Protein AF-B5BNW1-F1 (afdb_monomer_lite)

Foldseek 3Di:
DDDDDDDDDPPVVVVVVVVVVVVVVVVVVVVVVVVCVVVVVVVVVVVVVVVVVVVVVVVVVVVVVVVVVVVCVVPPPPPAPWDKAWDDKDWDDWDWDWDDPDPPDTDTDIGIDIDTDIDTPRVVVVVVVD

Secondary structure (DSSP, 8-state):
----------HHHHHHHHHHHHHHHHHHHHHHHHHHHHHHHHHHHHHHHHHHHHHHHHHHHHHHHHHHHHHHHHT-TTS---EEEEEEEEEEEEEEEEEEEETTEEEEEEEEEEEEEEEEE-HHHHTT--

Sequence (130 aa):
MFIWTSGRTSSSYRQDEKRNIYQKIRDHDLLDKRKTVTALKAGEDRAILLGLAMMVCSIMMYFLLGITLLRSYMQSVWTEEAQCALLNVSITETFNCSFSCGPDCWKLSQYPCLQVYVNLLCERIQRINR

Radius of gyration: 44.25 Å; chains: 1; bounding box: 90×45×122 Å

Organism: Mus musculus (NCBI:txid10090)

Structure (mmCIF, N/CA/C/O backbone):
data_AF-B5BNW1-F1
#
_entry.id   AF-B5BNW1-F1
#
loop_
_atom_site.group_PDB
_atom_site.id
_atom_site.type_symbol
_atom_site.label_atom_id
_atom_site.label_alt_id
_atom_site.label_comp_id
_atom_site.label_asym_id
_atom_site.label_entity_id
_atom_site.label_seq_id
_atom_site.pdbx_PDB_ins_code
_atom_site.Cartn_x
_atom_site.Cartn_y
_atom_site.Cartn_z
_atom_site.occupancy
_atom_site.B_iso_or_equiv
_atom_site.auth_seq_id
_atom_site.auth_comp_id
_atom_site.auth_asym_id
_atom_site.auth_atom_id
_atom_site.pdbx_PDB_model_num
ATOM 1 N N . MET A 1 1 ? 44.433 26.870 -88.171 1.00 35.88 1 MET A N 1
ATOM 2 C CA . MET A 1 1 ? 45.367 26.676 -87.041 1.00 35.88 1 MET A CA 1
ATOM 3 C C . MET A 1 1 ? 45.163 25.252 -86.549 1.00 35.88 1 MET A C 1
ATOM 5 O O . MET A 1 1 ? 44.056 24.921 -86.149 1.00 35.88 1 MET A O 1
ATOM 9 N N . PHE A 1 2 ? 46.150 24.379 -86.744 1.00 35.12 2 PHE A N 1
ATOM 10 C CA . PHE A 1 2 ? 46.027 22.943 -86.477 1.00 35.12 2 PHE A CA 1
ATOM 11 C C . PHE A 1 2 ? 46.255 22.671 -84.985 1.00 35.12 2 PHE A C 1
ATOM 13 O O . PHE A 1 2 ? 47.298 23.043 -84.454 1.00 35.12 2 PHE A O 1
ATOM 20 N N . ILE A 1 3 ? 45.281 22.052 -84.311 1.00 41.19 3 ILE A N 1
ATOM 21 C CA . ILE A 1 3 ? 45.400 21.642 -82.906 1.00 41.19 3 ILE A CA 1
ATOM 22 C C . ILE A 1 3 ? 46.007 20.238 -82.880 1.00 41.19 3 ILE A C 1
ATOM 24 O O . ILE A 1 3 ? 45.406 19.278 -83.358 1.00 41.19 3 ILE A O 1
ATOM 28 N N . TRP A 1 4 ? 47.221 20.133 -82.347 1.00 38.81 4 TRP A N 1
ATOM 29 C CA . TRP A 1 4 ? 47.889 18.864 -82.083 1.00 38.81 4 TRP A CA 1
ATOM 30 C C . TRP A 1 4 ? 47.131 18.070 -81.014 1.00 38.81 4 TRP A C 1
ATOM 32 O O . TRP A 1 4 ? 46.988 18.508 -79.874 1.00 38.81 4 TRP A O 1
ATOM 42 N N . THR A 1 5 ? 46.695 16.865 -81.372 1.00 59.75 5 THR A N 1
ATOM 43 C CA . THR A 1 5 ? 46.299 15.820 -80.428 1.00 59.75 5 THR A CA 1
ATOM 44 C C . THR A 1 5 ? 47.526 14.973 -80.098 1.00 59.75 5 THR A C 1
ATOM 46 O O . THR A 1 5 ? 48.030 14.263 -80.968 1.00 59.75 5 THR A O 1
ATOM 49 N N . SER A 1 6 ? 48.013 15.002 -78.857 1.00 44.44 6 SER A N 1
ATOM 50 C CA . SER A 1 6 ? 48.786 13.890 -78.279 1.00 44.44 6 SER A CA 1
ATOM 51 C C . SER A 1 6 ? 49.059 14.124 -76.800 1.00 44.44 6 SER A C 1
ATOM 53 O O . SER A 1 6 ? 49.766 15.054 -76.433 1.00 44.44 6 SER A O 1
ATOM 55 N N . GLY A 1 7 ? 48.518 13.251 -75.949 1.00 47.16 7 GLY A N 1
ATOM 56 C CA . GLY A 1 7 ? 48.781 13.295 -74.511 1.00 47.16 7 GLY A CA 1
ATOM 57 C C . GLY A 1 7 ? 47.881 12.371 -73.697 1.00 47.16 7 GLY A C 1
ATOM 58 O O . GLY A 1 7 ? 47.028 12.833 -72.957 1.00 47.16 7 GLY A O 1
ATOM 59 N N . ARG A 1 8 ? 48.065 11.066 -73.907 1.00 48.62 8 ARG A N 1
ATOM 60 C CA . ARG A 1 8 ? 47.495 9.882 -73.236 1.00 48.62 8 ARG A CA 1
ATOM 61 C C . ARG A 1 8 ? 46.797 10.088 -71.875 1.00 48.62 8 ARG A C 1
ATOM 63 O O . ARG A 1 8 ? 47.349 10.612 -70.913 1.00 48.62 8 ARG A O 1
ATOM 70 N N . THR A 1 9 ? 45.614 9.487 -71.807 1.00 52.94 9 THR A N 1
ATOM 71 C CA . THR A 1 9 ? 44.754 9.162 -70.662 1.00 52.94 9 THR A CA 1
ATOM 72 C C . THR A 1 9 ? 45.482 8.456 -69.505 1.00 52.94 9 THR A C 1
ATOM 74 O O . THR A 1 9 ? 45.447 7.235 -69.390 1.00 52.94 9 THR A O 1
ATOM 77 N N . SER A 1 10 ? 46.106 9.209 -68.601 1.00 48.91 10 SER A N 1
ATOM 78 C CA . SER A 1 10 ? 46.582 8.711 -67.292 1.00 48.91 10 SER A CA 1
ATOM 79 C C . SER A 1 10 ? 45.708 9.178 -66.116 1.00 48.91 10 SER A C 1
ATOM 81 O O . SER A 1 10 ? 45.865 8.706 -64.992 1.00 48.91 10 SER A O 1
ATOM 83 N N . SER A 1 11 ? 44.741 10.066 -66.376 1.00 53.56 11 SER A N 1
ATOM 84 C CA . SER A 1 11 ? 43.805 10.578 -65.364 1.00 53.56 11 SER A CA 1
ATOM 85 C C . SER A 1 11 ? 42.634 9.622 -65.085 1.00 53.56 11 SER A C 1
ATOM 87 O O . SER A 1 11 ? 42.214 9.499 -63.937 1.00 53.56 11 SER A O 1
ATOM 89 N N . SER A 1 12 ? 42.155 8.881 -66.100 1.00 55.38 12 SER A N 1
ATOM 90 C CA . SER A 1 12 ? 40.989 7.988 -65.951 1.00 55.38 12 SER A CA 1
ATOM 91 C C . SER A 1 12 ? 41.265 6.851 -64.967 1.00 55.38 12 SER A C 1
ATOM 93 O O . SER A 1 12 ? 40.516 6.679 -64.017 1.00 55.38 12 SER A O 1
ATOM 95 N N . TYR A 1 13 ? 42.410 6.168 -65.096 1.00 54.16 13 TYR A N 1
ATOM 96 C CA . TYR A 1 13 ? 42.760 5.030 -64.233 1.00 54.16 13 TYR A CA 1
ATOM 97 C C . TYR A 1 13 ? 42.842 5.421 -62.748 1.00 54.16 13 TYR A C 1
ATOM 99 O O . TYR A 1 13 ? 42.340 4.726 -61.870 1.00 54.16 13 TYR A O 1
ATOM 107 N N . ARG A 1 14 ? 43.410 6.601 -62.468 1.00 56.22 14 ARG A N 1
ATOM 108 C CA . ARG A 1 14 ? 43.513 7.164 -61.114 1.00 56.22 14 ARG A CA 1
ATOM 109 C C . ARG A 1 14 ? 42.163 7.621 -60.557 1.00 56.22 14 ARG A C 1
ATOM 111 O O . ARG A 1 14 ? 41.989 7.662 -59.341 1.00 56.22 14 ARG A O 1
ATOM 118 N N . GLN A 1 15 ? 41.226 8.008 -61.421 1.00 60.41 15 GLN A N 1
ATOM 119 C CA . GLN A 1 15 ? 39.873 8.392 -61.028 1.00 60.41 15 GLN A CA 1
ATOM 120 C C . GLN A 1 15 ? 38.991 7.161 -60.778 1.00 60.41 15 GLN A C 1
ATOM 122 O O . GLN A 1 15 ? 38.222 7.162 -59.817 1.00 60.41 15 GLN A O 1
ATOM 127 N N . ASP A 1 16 ? 39.146 6.108 -61.579 1.00 62.59 16 ASP A N 1
ATOM 128 C CA . ASP A 1 16 ? 38.436 4.837 -61.429 1.00 62.59 16 ASP A CA 1
ATOM 129 C C . ASP A 1 16 ? 38.890 4.080 -60.172 1.00 62.59 16 ASP A C 1
ATOM 131 O O . ASP A 1 16 ? 38.057 3.627 -59.389 1.00 62.59 16 ASP A O 1
ATOM 135 N N . GLU A 1 17 ? 40.196 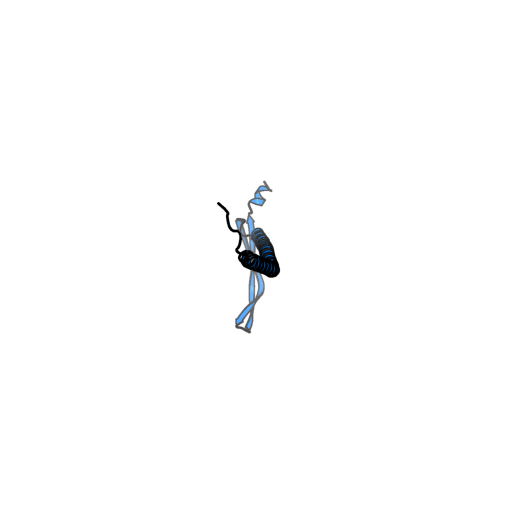4.045 -59.882 1.00 67.94 17 GLU A N 1
ATOM 136 C CA . GLU A 1 17 ? 40.725 3.470 -58.636 1.00 67.94 17 GLU A CA 1
ATOM 137 C C . GLU A 1 17 ? 40.196 4.209 -57.400 1.00 67.94 17 GLU A C 1
ATOM 139 O O . GLU A 1 17 ? 39.732 3.587 -56.443 1.00 67.94 17 GLU A O 1
ATOM 144 N N . LYS A 1 18 ? 40.167 5.548 -57.447 1.00 69.38 18 LYS A N 1
ATOM 145 C CA . LYS A 1 18 ? 39.565 6.362 -56.385 1.00 69.38 18 LYS A CA 1
ATOM 146 C C . LYS A 1 18 ? 38.088 6.021 -56.192 1.00 69.38 18 LYS A C 1
ATOM 148 O O . LYS A 1 18 ? 37.676 5.797 -55.058 1.00 69.38 18 LYS A O 1
ATOM 153 N N . ARG A 1 19 ? 37.294 5.931 -57.267 1.00 74.25 19 ARG A N 1
ATOM 154 C CA . ARG A 1 19 ? 35.868 5.553 -57.191 1.00 74.25 19 ARG A CA 1
ATOM 155 C C . ARG A 1 19 ? 35.675 4.170 -56.571 1.00 74.25 19 ARG A C 1
ATOM 157 O O . ARG A 1 19 ? 34.830 4.032 -55.691 1.00 74.25 19 ARG A O 1
ATOM 164 N N . ASN A 1 20 ? 36.504 3.197 -56.943 1.00 76.56 20 ASN A N 1
ATOM 165 C CA . ASN A 1 20 ? 36.458 1.844 -56.385 1.00 76.56 20 ASN A CA 1
ATOM 166 C C . ASN A 1 20 ? 36.785 1.821 -54.884 1.00 76.56 20 ASN A C 1
ATOM 168 O O . ASN A 1 20 ? 36.137 1.103 -54.123 1.00 76.56 20 ASN A O 1
ATOM 172 N N . ILE A 1 21 ? 37.745 2.637 -54.435 1.00 79.88 21 ILE A N 1
ATOM 173 C CA . ILE A 1 21 ? 38.091 2.769 -53.013 1.00 79.88 21 ILE A CA 1
ATOM 174 C C . ILE A 1 21 ? 36.933 3.403 -52.231 1.00 79.88 21 ILE A C 1
ATOM 176 O O . ILE A 1 21 ? 36.529 2.863 -51.203 1.00 79.88 21 ILE A O 1
ATOM 180 N N . TYR A 1 22 ? 36.346 4.498 -52.729 1.00 75.12 22 TYR A N 1
ATOM 181 C CA . TYR A 1 22 ? 35.193 5.134 -52.075 1.00 75.12 22 TYR A CA 1
ATOM 182 C C . TYR A 1 22 ? 33.977 4.207 -52.006 1.00 75.12 22 TYR A C 1
ATOM 184 O O . TYR A 1 22 ? 33.272 4.193 -50.997 1.00 75.12 22 TYR A O 1
ATOM 192 N N . GLN A 1 23 ? 33.739 3.422 -53.056 1.00 80.50 23 GLN A N 1
ATOM 193 C CA . GLN A 1 23 ? 32.648 2.455 -53.094 1.00 80.50 23 GLN A CA 1
ATOM 194 C C . GLN A 1 23 ? 32.874 1.327 -52.079 1.00 80.50 23 GLN A C 1
ATOM 196 O O . GLN A 1 23 ? 31.983 1.029 -51.292 1.00 80.50 23 GLN A O 1
ATOM 201 N N . LYS A 1 24 ? 34.104 0.807 -51.985 1.00 78.69 24 LYS A N 1
ATOM 202 C CA . LYS A 1 24 ? 34.478 -0.227 -51.011 1.00 78.69 24 LYS A CA 1
ATOM 203 C C . LYS A 1 24 ? 34.382 0.247 -49.556 1.00 78.69 24 LYS A C 1
ATOM 205 O O . LYS A 1 24 ? 33.952 -0.525 -48.705 1.00 78.69 24 LYS A O 1
ATOM 210 N N . ILE A 1 25 ? 34.749 1.498 -49.265 1.00 78.94 25 ILE A N 1
ATOM 211 C CA . ILE A 1 25 ? 34.595 2.098 -47.925 1.00 78.94 25 ILE A CA 1
ATOM 212 C C . ILE A 1 25 ? 33.109 2.230 -47.579 1.00 78.94 25 ILE A C 1
ATOM 214 O O . ILE A 1 25 ? 32.689 1.804 -46.507 1.00 78.94 25 ILE A O 1
ATOM 218 N N . ARG A 1 26 ? 32.300 2.733 -48.521 1.00 80.38 26 ARG A N 1
ATOM 219 C CA . ARG A 1 26 ? 30.851 2.872 -48.342 1.00 80.38 26 ARG A CA 1
ATOM 220 C C . ARG A 1 26 ? 30.173 1.529 -48.073 1.00 80.38 26 ARG A C 1
ATOM 222 O O . ARG A 1 26 ? 29.311 1.461 -47.203 1.00 80.38 26 ARG A O 1
ATOM 229 N N . ASP A 1 27 ? 30.557 0.477 -48.791 1.00 77.44 27 ASP A N 1
ATOM 230 C CA . ASP A 1 27 ? 30.005 -0.866 -48.590 1.00 77.44 27 ASP A CA 1
ATOM 231 C C . ASP A 1 27 ? 30.410 -1.454 -47.231 1.00 77.44 27 ASP A C 1
ATOM 233 O O . ASP A 1 27 ? 29.604 -2.119 -46.575 1.00 77.44 27 ASP A O 1
ATOM 237 N N . HIS A 1 28 ? 31.631 -1.164 -46.769 1.00 79.00 28 HIS A N 1
ATOM 238 C CA . HIS A 1 28 ? 32.099 -1.579 -45.448 1.00 79.00 28 HIS A CA 1
ATOM 239 C C . HIS A 1 28 ? 31.344 -0.857 -44.320 1.00 79.00 28 HIS A C 1
ATOM 241 O O . HIS A 1 28 ? 30.902 -1.518 -43.381 1.00 79.00 28 HIS A O 1
ATOM 247 N N . ASP A 1 29 ? 31.105 0.453 -44.452 1.00 77.31 29 ASP A N 1
ATOM 248 C CA . ASP A 1 29 ? 30.281 1.243 -43.522 1.00 77.31 29 ASP A CA 1
ATOM 249 C C . ASP A 1 29 ? 28.826 0.751 -43.480 1.00 77.31 29 ASP A C 1
ATOM 251 O O . ASP A 1 29 ? 28.214 0.651 -42.414 1.00 77.31 29 ASP A O 1
ATOM 255 N N . LEU A 1 30 ? 28.250 0.405 -44.637 1.00 77.75 30 LEU A 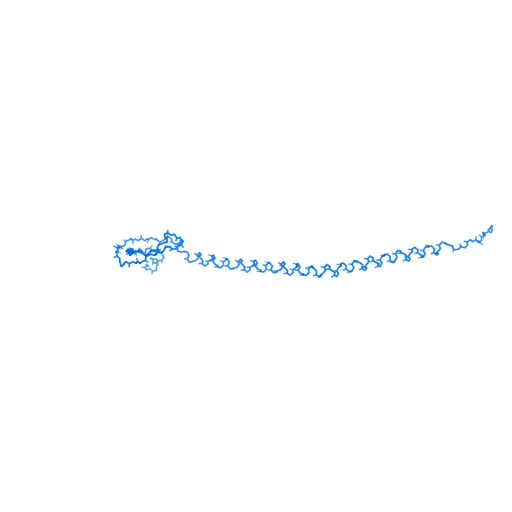N 1
ATOM 256 C CA . LEU A 1 30 ? 26.878 -0.106 -44.724 1.00 77.75 30 LEU A CA 1
ATOM 257 C C . LEU A 1 30 ? 26.747 -1.483 -44.060 1.00 77.75 30 LEU A C 1
ATOM 259 O O . LEU A 1 30 ? 25.767 -1.744 -43.356 1.00 77.75 30 LEU A O 1
ATOM 263 N N . LEU A 1 31 ? 27.741 -2.356 -44.248 1.00 74.69 31 LEU A N 1
ATOM 264 C CA . LEU A 1 31 ? 27.817 -3.653 -43.579 1.00 74.69 31 LEU A CA 1
ATOM 265 C C . LEU A 1 31 ? 27.975 -3.507 -42.064 1.00 74.69 31 LEU A C 1
ATOM 267 O O . LEU A 1 31 ? 27.323 -4.245 -41.327 1.00 74.69 31 LEU A O 1
ATOM 271 N N . ASP A 1 32 ? 28.785 -2.561 -41.592 1.00 70.12 32 ASP A N 1
ATOM 272 C CA . ASP A 1 32 ? 28.995 -2.337 -40.159 1.00 70.12 32 ASP A CA 1
ATOM 273 C C . ASP A 1 32 ? 27.750 -1.742 -39.491 1.00 70.12 32 ASP A C 1
ATOM 275 O O . ASP A 1 32 ? 27.312 -2.193 -38.429 1.00 70.12 32 ASP A O 1
ATOM 279 N N . LYS A 1 33 ? 27.059 -0.829 -40.184 1.00 67.69 33 LYS A N 1
ATOM 280 C CA . LYS A 1 33 ? 25.747 -0.323 -39.761 1.00 67.69 33 LYS A CA 1
ATOM 281 C C . LYS A 1 33 ? 24.703 -1.440 -39.692 1.00 67.69 33 LYS A C 1
ATOM 283 O O . LYS A 1 33 ? 23.872 -1.465 -38.791 1.00 67.69 33 LYS A O 1
ATOM 288 N N . ARG A 1 34 ? 24.748 -2.408 -40.612 1.00 66.19 34 ARG A N 1
ATOM 289 C CA . ARG A 1 34 ? 23.843 -3.566 -40.576 1.00 66.19 34 ARG A CA 1
ATOM 290 C C . ARG A 1 34 ? 24.177 -4.500 -39.413 1.00 66.19 34 ARG A C 1
ATOM 292 O O . ARG A 1 34 ? 23.263 -4.913 -38.715 1.00 66.19 34 ARG A O 1
ATOM 299 N N . LYS A 1 35 ? 25.458 -4.799 -39.174 1.00 60.31 35 LYS A N 1
ATOM 300 C CA . LYS A 1 35 ? 25.922 -5.655 -38.064 1.00 60.31 35 LYS A CA 1
ATOM 301 C C . LYS A 1 35 ? 25.612 -5.049 -36.696 1.00 60.31 35 LYS A C 1
ATOM 303 O O . LYS A 1 35 ? 25.152 -5.767 -35.811 1.00 60.31 35 LYS A O 1
ATOM 308 N N . THR A 1 36 ? 25.804 -3.740 -36.547 1.00 60.72 36 THR A N 1
ATOM 309 C CA . THR A 1 36 ? 25.438 -3.007 -35.329 1.00 60.72 36 THR A CA 1
ATOM 310 C C . THR A 1 36 ? 23.929 -3.005 -35.117 1.00 60.72 36 THR A C 1
ATOM 312 O O . THR A 1 36 ? 23.497 -3.280 -34.007 1.00 60.72 36 THR A O 1
ATOM 315 N N . VAL A 1 37 ? 23.112 -2.833 -36.163 1.00 59.94 37 VAL A N 1
ATOM 316 C CA . VAL A 1 37 ? 21.646 -2.967 -36.060 1.00 59.94 37 VAL A CA 1
ATOM 317 C C . VAL A 1 37 ? 21.227 -4.385 -35.653 1.00 59.94 37 VAL A C 1
ATOM 319 O O . VAL A 1 37 ? 20.341 -4.526 -34.818 1.00 59.94 37 VAL A O 1
ATOM 322 N N . THR A 1 38 ? 21.864 -5.446 -36.160 1.00 60.31 38 THR A N 1
ATOM 323 C CA . THR A 1 38 ? 21.526 -6.829 -35.766 1.00 60.31 38 THR A CA 1
ATOM 324 C C . THR A 1 38 ? 21.937 -7.151 -34.325 1.00 60.31 38 THR A C 1
ATOM 326 O O . THR A 1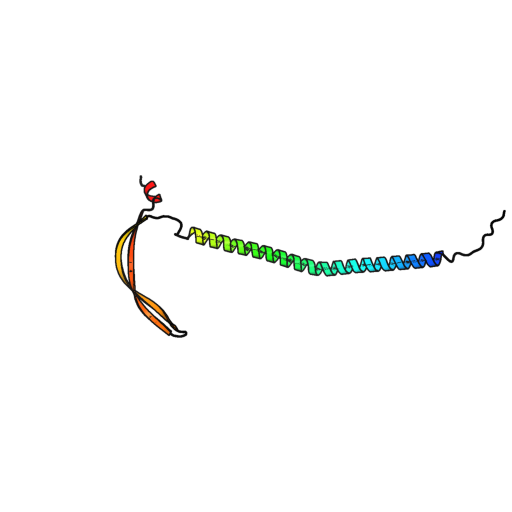 38 ? 21.213 -7.857 -33.628 1.00 60.31 38 THR A O 1
ATOM 329 N N . ALA A 1 39 ? 23.073 -6.620 -33.861 1.00 57.38 39 ALA A N 1
ATOM 330 C CA . ALA A 1 39 ? 23.540 -6.793 -32.484 1.00 57.38 39 ALA A CA 1
ATOM 331 C C . ALA A 1 39 ? 22.725 -5.955 -31.482 1.00 57.38 39 ALA A C 1
ATOM 333 O O . ALA A 1 39 ? 22.368 -6.447 -30.412 1.00 57.38 39 ALA A O 1
ATOM 334 N N . LEU A 1 40 ? 22.373 -4.719 -31.848 1.00 54.28 40 LEU A N 1
ATOM 335 C CA . LEU A 1 40 ? 21.565 -3.823 -31.022 1.00 54.28 40 LEU A CA 1
ATOM 336 C C . LEU A 1 40 ? 20.128 -4.347 -30.885 1.00 54.28 40 LEU A C 1
ATOM 338 O O . LEU A 1 40 ? 19.586 -4.344 -29.786 1.00 54.28 40 LEU A O 1
ATOM 342 N N . LYS A 1 41 ? 19.561 -4.932 -31.950 1.00 58.75 41 LYS A N 1
ATOM 343 C CA . LYS A 1 41 ? 18.206 -5.510 -31.956 1.00 58.75 41 LYS A CA 1
ATOM 344 C C . LYS A 1 41 ? 18.038 -6.718 -31.025 1.00 58.75 41 LYS A C 1
ATOM 346 O O . LYS A 1 41 ? 16.949 -6.935 -30.507 1.00 58.75 41 LYS A O 1
ATOM 351 N N . ALA A 1 42 ? 19.110 -7.474 -30.767 1.00 59.47 42 ALA A N 1
ATOM 352 C CA . ALA A 1 42 ? 19.096 -8.594 -29.820 1.00 59.47 42 ALA A CA 1
ATOM 353 C C . ALA A 1 42 ? 19.138 -8.148 -28.342 1.00 59.47 42 ALA A C 1
ATOM 355 O O . ALA A 1 42 ? 18.663 -8.876 -27.467 1.00 59.47 42 ALA A O 1
ATOM 356 N N . GLY A 1 43 ? 19.708 -6.970 -28.056 1.00 61.28 43 GLY A N 1
ATOM 357 C CA . GLY A 1 43 ? 19.720 -6.359 -26.720 1.00 61.28 43 GLY A CA 1
ATOM 358 C C . GLY A 1 43 ? 18.491 -5.486 -26.444 1.00 61.28 43 GLY A C 1
ATOM 359 O O . GLY A 1 43 ? 17.960 -5.501 -25.335 1.00 61.28 43 GLY A O 1
ATOM 360 N N . GLU A 1 44 ? 18.006 -4.779 -27.463 1.00 70.88 44 GLU A N 1
ATOM 361 C CA . GLU A 1 44 ? 16.839 -3.895 -27.412 1.00 70.88 44 GLU A CA 1
ATOM 362 C C . GLU A 1 44 ? 15.553 -4.659 -27.066 1.00 70.88 44 GLU A C 1
ATOM 364 O O . GLU A 1 44 ? 14.822 -4.245 -26.171 1.00 70.88 44 GLU A O 1
ATOM 369 N N . ASP A 1 45 ? 15.325 -5.832 -27.665 1.00 78.19 45 ASP A N 1
ATOM 370 C CA . ASP A 1 45 ? 14.146 -6.664 -27.378 1.00 78.19 45 ASP A CA 1
ATOM 371 C C . ASP A 1 45 ? 14.124 -7.169 -25.922 1.00 78.19 45 ASP A C 1
ATOM 373 O O . ASP A 1 45 ? 13.088 -7.188 -25.261 1.00 78.19 45 ASP A O 1
ATOM 377 N N . ARG A 1 46 ? 15.296 -7.481 -25.352 1.00 76.62 46 ARG A N 1
ATOM 378 C CA . ARG A 1 46 ? 15.412 -7.884 -23.939 1.00 76.62 46 ARG A CA 1
ATOM 379 C C . ARG A 1 46 ? 15.160 -6.721 -22.984 1.00 76.62 46 ARG A C 1
ATOM 381 O O . ARG A 1 46 ? 14.531 -6.918 -21.947 1.00 76.62 46 ARG A O 1
ATOM 388 N N . ALA A 1 47 ? 15.631 -5.522 -23.323 1.00 85.69 47 ALA A N 1
ATOM 389 C CA . ALA A 1 47 ? 15.378 -4.322 -22.531 1.00 85.69 47 ALA A CA 1
ATOM 390 C C . ALA A 1 47 ? 13.897 -3.909 -22.585 1.00 85.69 47 ALA A C 1
ATOM 392 O O . ALA A 1 47 ? 13.312 -3.583 -21.553 1.00 85.69 47 ALA A O 1
ATOM 393 N N . ILE A 1 48 ? 13.272 -3.992 -23.763 1.00 85.38 48 ILE A N 1
ATOM 394 C CA . ILE A 1 48 ? 11.844 -3.717 -23.950 1.00 85.38 48 ILE A CA 1
ATOM 395 C C . ILE A 1 48 ? 10.993 -4.755 -23.209 1.00 85.38 48 ILE A C 1
ATOM 397 O O . ILE A 1 48 ? 10.072 -4.372 -22.491 1.00 85.38 48 ILE A O 1
ATOM 401 N N . LEU A 1 49 ? 11.323 -6.047 -23.302 1.00 85.81 49 LEU A N 1
ATOM 402 C CA . LEU A 1 49 ? 10.628 -7.109 -22.569 1.00 85.81 49 LEU A CA 1
ATOM 403 C C . LEU A 1 49 ? 10.713 -6.909 -21.050 1.00 85.81 49 LEU A C 1
ATOM 405 O O . LEU A 1 49 ? 9.706 -7.048 -20.358 1.00 85.81 49 LEU A O 1
ATOM 409 N N . LEU A 1 50 ? 11.891 -6.544 -20.529 1.00 89.38 50 LEU A N 1
ATOM 410 C CA . LEU A 1 50 ? 12.066 -6.225 -19.109 1.00 89.38 50 LEU A CA 1
ATOM 411 C C . LEU A 1 50 ? 11.248 -4.994 -18.701 1.00 89.38 50 LEU A C 1
ATOM 413 O O . LEU A 1 50 ? 10.582 -5.030 -17.670 1.00 89.38 50 LEU A O 1
ATOM 417 N N . GLY A 1 51 ? 11.240 -3.936 -19.515 1.00 91.81 51 GLY A N 1
ATOM 418 C CA . GLY A 1 51 ? 10.429 -2.743 -19.266 1.00 91.81 51 GLY A CA 1
ATOM 419 C C . GLY A 1 51 ? 8.924 -3.034 -19.263 1.00 91.81 51 GLY A C 1
ATOM 420 O O . GLY A 1 51 ? 8.209 -2.594 -18.362 1.00 91.81 51 GLY A O 1
ATOM 421 N N . LEU A 1 52 ? 8.442 -3.835 -20.218 1.00 91.31 52 LEU A N 1
ATOM 422 C CA . LEU A 1 52 ? 7.048 -4.284 -20.272 1.00 91.31 52 LEU A CA 1
ATOM 423 C C . LEU A 1 52 ? 6.691 -5.153 -19.060 1.00 91.31 52 LEU A C 1
ATOM 425 O O . LEU A 1 52 ? 5.650 -4.937 -18.444 1.00 91.31 52 LEU A O 1
ATOM 429 N N . ALA A 1 53 ? 7.568 -6.080 -18.666 1.00 93.25 53 ALA A N 1
ATOM 430 C CA . ALA A 1 53 ? 7.373 -6.901 -17.474 1.00 93.25 53 ALA A CA 1
ATOM 431 C C . ALA A 1 53 ? 7.310 -6.047 -16.197 1.00 93.25 53 ALA A C 1
ATOM 433 O O . ALA A 1 53 ? 6.420 -6.244 -15.374 1.00 93.25 53 ALA A O 1
ATOM 434 N N . MET A 1 54 ? 8.194 -5.053 -16.049 1.00 94.31 54 MET A N 1
ATOM 435 C CA . MET A 1 54 ? 8.168 -4.122 -14.915 1.00 94.31 54 MET A CA 1
ATOM 436 C C . MET A 1 54 ? 6.873 -3.302 -14.871 1.00 94.31 54 MET A C 1
ATOM 438 O O . MET A 1 54 ? 6.302 -3.130 -13.794 1.00 94.31 54 MET A O 1
ATOM 442 N N . MET A 1 55 ? 6.367 -2.845 -16.021 1.00 95.50 55 MET A N 1
ATOM 443 C CA . MET A 1 55 ? 5.076 -2.153 -16.087 1.00 95.50 55 MET A CA 1
ATOM 444 C C . MET A 1 55 ? 3.912 -3.064 -15.684 1.00 95.50 55 MET A C 1
ATOM 446 O O . MET A 1 55 ? 3.092 -2.662 -14.860 1.00 95.50 55 MET A O 1
ATOM 450 N N . VAL A 1 56 ? 3.855 -4.299 -16.192 1.00 95.88 56 VAL A N 1
ATOM 451 C CA . VAL A 1 56 ? 2.797 -5.263 -15.834 1.00 95.88 56 VAL A CA 1
ATOM 452 C C . VAL A 1 56 ? 2.849 -5.616 -14.346 1.00 95.88 56 VAL A C 1
ATOM 454 O O . VAL A 1 56 ? 1.817 -5.592 -13.677 1.00 95.88 56 VAL A O 1
ATOM 457 N N . CYS A 1 57 ? 4.040 -5.873 -13.798 1.00 94.44 57 CYS A N 1
ATOM 458 C CA . CYS A 1 57 ? 4.222 -6.123 -12.369 1.00 94.44 57 CYS A CA 1
ATOM 459 C C . CYS A 1 57 ? 3.778 -4.927 -11.517 1.00 94.44 57 CYS A C 1
ATOM 461 O O . CYS A 1 57 ? 3.111 -5.119 -10.503 1.00 94.44 57 CYS A O 1
ATOM 463 N N . SER A 1 58 ? 4.099 -3.699 -11.937 1.00 95.19 58 SER A N 1
ATOM 464 C CA . SER A 1 58 ? 3.660 -2.478 -11.254 1.00 95.19 58 SER A CA 1
ATOM 465 C C . SER A 1 58 ? 2.136 -2.370 -11.227 1.00 95.19 58 SER A C 1
ATOM 467 O O . SER A 1 58 ? 1.551 -2.199 -10.160 1.00 95.19 58 SER A O 1
ATOM 469 N N . ILE A 1 59 ? 1.482 -2.566 -12.375 1.00 95.62 59 ILE A N 1
ATOM 470 C CA . ILE A 1 59 ? 0.020 -2.546 -12.489 1.00 95.62 59 ILE A CA 1
ATOM 471 C C . ILE A 1 59 ? -0.604 -3.614 -11.577 1.00 95.62 59 ILE A C 1
ATOM 473 O O . ILE A 1 59 ? -1.512 -3.310 -10.805 1.00 95.62 59 ILE A O 1
ATOM 477 N N . MET A 1 60 ? -0.087 -4.846 -11.605 1.00 93.31 60 MET A N 1
ATOM 478 C CA . MET A 1 60 ? -0.577 -5.943 -10.766 1.00 93.31 60 MET A CA 1
ATOM 479 C C . MET A 1 60 ? -0.443 -5.621 -9.270 1.00 93.31 60 MET A C 1
ATOM 481 O O . MET A 1 60 ? -1.403 -5.783 -8.521 1.00 93.31 60 MET A O 1
ATOM 485 N N . MET A 1 61 ? 0.709 -5.104 -8.836 1.00 93.31 61 MET A N 1
ATOM 486 C CA . MET A 1 61 ? 0.929 -4.692 -7.446 1.00 93.31 61 MET A CA 1
ATOM 487 C C . MET A 1 61 ? 0.020 -3.531 -7.036 1.00 93.31 61 MET A C 1
ATOM 489 O O . MET A 1 61 ? -0.546 -3.567 -5.946 1.00 93.31 61 MET A O 1
ATOM 493 N N . TYR A 1 62 ? -0.182 -2.536 -7.904 1.00 93.12 62 TYR A N 1
ATOM 494 C CA . TYR A 1 62 ? -1.122 -1.440 -7.661 1.00 93.12 62 TYR A CA 1
ATOM 495 C C . TYR A 1 62 ? -2.555 -1.940 -7.484 1.00 93.12 62 TYR A C 1
ATOM 497 O O . TYR A 1 62 ? -3.256 -1.456 -6.600 1.00 93.12 62 TYR A O 1
ATOM 505 N N . PHE A 1 63 ? -2.992 -2.928 -8.268 1.00 91.06 63 PHE A N 1
ATOM 506 C CA . PHE A 1 63 ? -4.313 -3.530 -8.093 1.00 91.06 63 PHE A CA 1
ATOM 507 C C . PHE A 1 63 ? -4.432 -4.300 -6.779 1.00 91.06 63 PHE A C 1
ATOM 509 O O . PHE A 1 63 ? -5.435 -4.157 -6.081 1.00 91.06 63 PHE A O 1
ATOM 516 N N . LEU A 1 64 ? -3.409 -5.073 -6.405 1.00 90.50 64 LEU A N 1
ATOM 517 C CA . LEU A 1 64 ? -3.383 -5.777 -5.122 1.00 90.50 64 LEU A CA 1
ATOM 518 C C . LEU A 1 64 ? -3.446 -4.791 -3.948 1.00 90.50 64 LEU A C 1
ATOM 520 O O . LEU A 1 64 ? -4.269 -4.964 -3.048 1.00 90.50 64 LEU A O 1
ATOM 524 N N . LEU A 1 65 ? -2.643 -3.725 -3.978 1.00 89.19 65 LEU A N 1
ATOM 525 C CA . LEU A 1 65 ? -2.674 -2.650 -2.981 1.00 89.19 65 LEU A CA 1
ATOM 526 C C . LEU A 1 65 ? -4.015 -1.904 -2.986 1.00 89.19 65 LEU A C 1
ATOM 528 O O . LEU A 1 65 ? -4.588 -1.667 -1.931 1.00 89.19 65 LEU A O 1
ATOM 532 N N . GLY A 1 66 ? -4.572 -1.593 -4.154 1.00 88.75 66 GLY A N 1
ATOM 533 C CA . GLY A 1 66 ? -5.866 -0.925 -4.275 1.00 88.75 66 GLY A CA 1
ATOM 534 C C . GLY A 1 66 ? -6.998 -1.745 -3.662 1.00 88.75 66 GLY A C 1
ATOM 535 O O . GLY A 1 66 ? -7.740 -1.236 -2.828 1.00 88.75 66 GLY A O 1
ATOM 536 N N . ILE A 1 67 ? -7.104 -3.030 -4.010 1.00 84.56 67 ILE A N 1
ATOM 537 C CA . ILE A 1 67 ? -8.147 -3.923 -3.484 1.00 84.56 67 ILE A CA 1
ATOM 538 C C . ILE A 1 67 ? -7.954 -4.164 -1.982 1.00 84.56 67 ILE A C 1
ATOM 540 O O . ILE A 1 67 ? -8.932 -4.174 -1.238 1.00 84.56 67 ILE A O 1
ATOM 544 N N . THR A 1 68 ? -6.717 -4.337 -1.508 1.00 85.19 68 THR A N 1
ATOM 545 C CA . THR A 1 68 ? -6.440 -4.531 -0.072 1.00 85.19 68 THR A CA 1
ATOM 546 C C . THR A 1 68 ? -6.725 -3.283 0.754 1.00 85.19 68 THR A C 1
ATOM 548 O O . THR A 1 68 ? -7.292 -3.407 1.841 1.00 85.19 68 THR A O 1
ATOM 551 N N . LEU A 1 69 ? -6.413 -2.093 0.238 1.00 80.38 69 LEU A N 1
ATOM 552 C CA . LEU A 1 69 ? -6.739 -0.823 0.883 1.00 80.38 69 LEU A CA 1
ATOM 553 C C . LEU A 1 69 ? -8.244 -0.552 0.852 1.00 80.38 69 LEU A C 1
ATOM 555 O O . LEU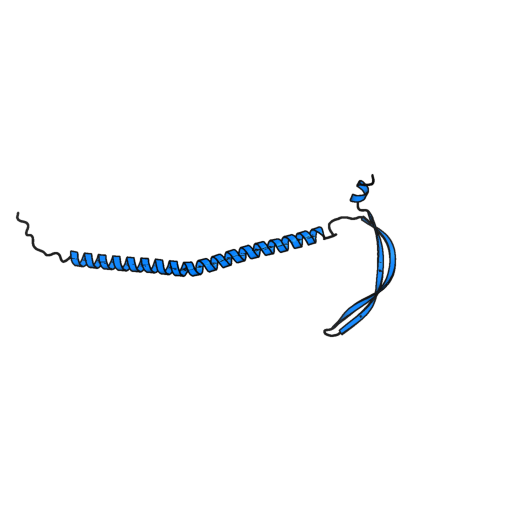 A 1 69 ? -8.809 -0.217 1.886 1.00 80.38 69 LEU A O 1
ATOM 559 N N . LEU A 1 70 ? -8.915 -0.772 -0.283 1.00 78.81 70 LEU A N 1
ATOM 560 C CA . LEU A 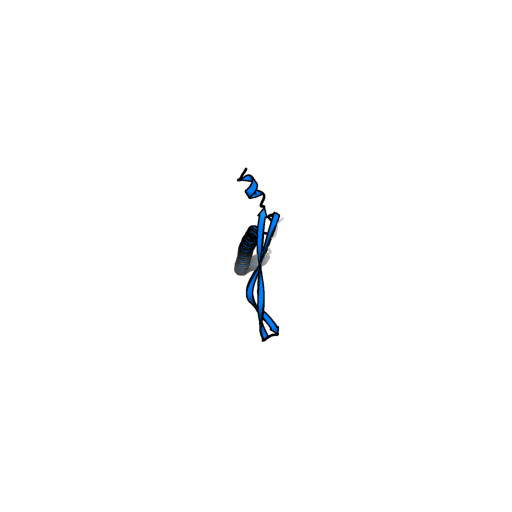1 70 ? -10.374 -0.648 -0.405 1.00 78.81 70 LEU A CA 1
ATOM 561 C C . LEU A 1 70 ? -11.101 -1.607 0.539 1.00 78.81 70 LEU A C 1
ATOM 563 O O . LEU A 1 70 ? -12.035 -1.205 1.227 1.00 78.81 70 LEU A O 1
ATOM 567 N N . ARG A 1 71 ? -10.663 -2.868 0.614 1.00 76.19 71 ARG A N 1
ATOM 568 C CA . ARG A 1 71 ? -11.231 -3.863 1.531 1.00 76.19 71 ARG A CA 1
ATOM 569 C C . ARG A 1 71 ? -10.964 -3.502 2.987 1.00 76.19 71 ARG A C 1
ATOM 571 O O . ARG A 1 71 ? -11.877 -3.595 3.799 1.00 76.19 71 ARG A O 1
ATOM 578 N N . SER A 1 72 ? -9.748 -3.061 3.307 1.00 73.12 72 SER A N 1
ATOM 579 C CA . SER A 1 72 ? -9.408 -2.586 4.652 1.00 73.12 72 SER A CA 1
ATOM 580 C C . SER A 1 72 ? -10.227 -1.362 5.039 1.00 73.12 72 SER A C 1
ATOM 582 O O . SER A 1 72 ? -10.662 -1.283 6.176 1.00 73.12 72 SER A O 1
ATOM 584 N N . TYR A 1 73 ? -10.493 -0.449 4.103 1.00 67.69 73 TYR A N 1
ATOM 585 C CA . TYR A 1 73 ? -11.310 0.738 4.335 1.00 67.69 73 TYR A CA 1
ATOM 586 C C . TYR A 1 73 ? -12.790 0.388 4.535 1.00 67.69 73 TYR A C 1
ATOM 588 O O . TYR A 1 73 ? -13.386 0.799 5.522 1.00 67.69 73 TYR A O 1
ATOM 596 N N . MET A 1 74 ? -13.371 -0.448 3.670 1.00 66.00 74 MET A N 1
ATOM 597 C CA . MET A 1 74 ? -14.765 -0.898 3.811 1.00 66.00 74 MET A CA 1
ATOM 598 C C . MET A 1 74 ? -14.996 -1.725 5.079 1.00 66.00 74 MET A C 1
ATOM 600 O O . MET A 1 74 ? -16.082 -1.702 5.647 1.00 66.00 74 MET A O 1
ATOM 604 N N . GLN A 1 75 ? -13.982 -2.469 5.522 1.00 62.59 75 GLN A N 1
ATOM 605 C CA . GLN A 1 75 ? -14.032 -3.235 6.764 1.00 62.59 75 GLN A CA 1
ATOM 606 C C . GLN A 1 75 ? -13.536 -2.433 7.975 1.00 62.59 75 GLN A C 1
ATOM 608 O O . GLN A 1 75 ? -13.646 -2.900 9.110 1.00 62.59 75 GLN A O 1
ATOM 613 N N . SER A 1 76 ? -13.006 -1.224 7.763 1.00 61.59 76 SER A N 1
ATOM 614 C CA . SER A 1 76 ? -12.655 -0.329 8.853 1.00 61.59 76 SER A CA 1
ATOM 615 C C . SER A 1 76 ? -13.947 0.231 9.435 1.00 61.59 76 SER A C 1
ATOM 617 O O . SER A 1 76 ? -14.607 1.092 8.869 1.00 61.59 76 SER A O 1
ATOM 619 N N . VAL A 1 77 ? -14.294 -0.272 10.616 1.00 57.56 77 VAL A N 1
ATOM 620 C CA . VAL A 1 77 ? -15.429 0.137 11.466 1.00 57.56 77 VAL A CA 1
ATOM 621 C C . VAL A 1 77 ? -15.298 1.600 11.952 1.00 57.56 77 VAL A C 1
ATOM 623 O O . VAL A 1 77 ? -16.045 2.061 12.801 1.00 57.56 77 VAL A O 1
ATOM 626 N N . TRP A 1 78 ? -14.338 2.359 11.421 1.00 52.62 78 TRP A N 1
ATOM 627 C CA . TRP A 1 78 ? -13.925 3.670 11.917 1.00 52.62 78 TRP A CA 1
ATOM 628 C C . TRP A 1 78 ? -14.673 4.850 11.286 1.00 52.62 78 TRP A C 1
ATOM 630 O O . TRP A 1 78 ? -14.478 5.976 11.730 1.00 52.62 78 TRP A O 1
ATOM 640 N N . THR A 1 79 ? -15.498 4.635 10.257 1.00 53.59 79 THR A N 1
ATOM 641 C CA . THR A 1 79 ? -16.142 5.735 9.512 1.00 53.59 79 THR A CA 1
ATOM 642 C C . THR A 1 79 ? -17.628 5.924 9.804 1.00 53.59 79 THR A C 1
ATOM 644 O O . THR A 1 79 ? -18.235 6.831 9.242 1.00 53.59 79 THR A O 1
ATOM 647 N N . GLU A 1 80 ? -18.234 5.094 10.653 1.00 58.97 80 GLU A N 1
ATOM 648 C CA . GLU A 1 80 ? -19.626 5.278 11.068 1.00 58.97 80 GLU A CA 1
ATOM 649 C C . GLU A 1 80 ? -19.673 5.792 12.510 1.00 58.97 80 GLU A C 1
ATOM 651 O O . GLU A 1 80 ? -19.381 5.063 13.455 1.00 58.97 80 GLU A O 1
ATOM 656 N N . GLU A 1 81 ? -20.038 7.066 12.667 1.00 58.41 81 GLU A N 1
ATOM 657 C CA . GLU A 1 81 ? -20.336 7.702 13.954 1.00 58.41 81 GLU A CA 1
ATOM 658 C C . GLU A 1 81 ? -21.579 7.023 14.564 1.00 58.41 81 GLU A C 1
ATOM 660 O O . GLU A 1 81 ? -22.720 7.395 14.286 1.00 58.41 81 GLU A O 1
ATOM 665 N N . ALA A 1 82 ? -21.375 5.964 15.348 1.00 65.19 82 ALA A N 1
ATOM 666 C CA . ALA A 1 82 ? -22.438 5.285 16.081 1.00 65.19 82 ALA A CA 1
ATOM 667 C C . ALA A 1 82 ? -22.476 5.785 17.531 1.00 65.19 82 ALA A C 1
ATOM 669 O O . ALA A 1 82 ? -21.474 5.736 18.245 1.00 65.19 82 ALA A O 1
ATOM 670 N N . GLN A 1 83 ? -23.643 6.242 17.992 1.00 70.31 83 GLN A N 1
ATOM 671 C CA . GLN A 1 83 ? -23.836 6.588 19.398 1.00 70.31 83 GLN A CA 1
ATOM 672 C C . GLN A 1 83 ? -24.017 5.298 20.210 1.00 70.31 83 GLN A C 1
ATOM 674 O O . GLN A 1 83 ? -24.985 4.564 20.018 1.00 70.31 83 GLN A O 1
ATOM 679 N N . CYS A 1 84 ? -23.085 5.005 21.117 1.00 77.06 84 CYS A N 1
ATOM 680 C CA . CYS A 1 84 ? -23.112 3.794 21.941 1.00 77.06 84 CYS A CA 1
ATOM 681 C C . CYS A 1 84 ? -23.406 4.153 23.404 1.00 77.06 84 CYS A C 1
ATOM 683 O O . CYS A 1 84 ? -22.650 4.906 24.016 1.00 77.06 84 CYS A O 1
ATOM 685 N N . ALA A 1 85 ? -24.472 3.595 23.985 1.00 81.69 85 ALA A N 1
ATOM 686 C CA . ALA A 1 85 ? -24.780 3.736 25.410 1.00 81.69 85 ALA A CA 1
ATOM 687 C C . ALA A 1 85 ? -24.360 2.475 26.177 1.00 81.69 85 ALA A C 1
ATOM 689 O O . ALA A 1 85 ? -24.654 1.358 25.756 1.00 81.69 85 ALA A O 1
ATOM 690 N N . LEU A 1 86 ? -23.676 2.637 27.308 1.00 84.06 86 LEU A N 1
ATOM 691 C CA . LEU A 1 86 ? -23.273 1.518 28.160 1.00 84.06 86 LEU A CA 1
ATOM 692 C C . LEU A 1 86 ? -24.492 0.962 28.910 1.00 84.06 86 LEU A C 1
ATOM 694 O O . LEU A 1 86 ? -25.197 1.722 29.569 1.00 84.06 86 LEU A O 1
ATOM 698 N N . LEU A 1 87 ? -24.729 -0.349 28.821 1.00 85.75 87 LEU A N 1
ATOM 699 C CA . LEU A 1 87 ? -25.778 -1.028 29.584 1.00 85.75 87 LEU A CA 1
ATOM 700 C C . LEU A 1 87 ? -25.186 -1.589 30.875 1.00 85.75 87 LEU A C 1
ATOM 702 O O . LEU A 1 87 ? -25.414 -1.054 31.955 1.00 85.75 87 LEU A O 1
ATOM 706 N N . ASN A 1 88 ? -24.368 -2.634 30.748 1.00 85.75 88 ASN A N 1
ATOM 707 C CA . ASN A 1 88 ? -23.829 -3.384 31.875 1.00 85.75 88 ASN A CA 1
ATOM 708 C C . ASN A 1 88 ? -22.375 -3.782 31.609 1.00 85.75 88 ASN A C 1
ATOM 710 O O . ASN A 1 88 ? -21.973 -4.024 30.469 1.00 85.75 88 ASN A O 1
ATOM 714 N N . VAL A 1 89 ? -21.610 -3.920 32.688 1.00 86.19 89 VAL A N 1
ATOM 715 C CA . VAL A 1 89 ? -20.241 -4.437 32.667 1.00 86.19 89 VAL A CA 1
ATOM 716 C C . VAL A 1 89 ? -20.170 -5.610 33.634 1.00 86.19 89 VAL A C 1
ATOM 718 O O . VAL A 1 89 ? -20.508 -5.463 34.807 1.00 86.19 89 VAL A O 1
ATOM 721 N N . SER A 1 90 ? -19.754 -6.774 33.149 1.00 87.38 90 SER A N 1
ATOM 722 C CA . SER A 1 90 ? -19.602 -7.984 33.959 1.00 87.38 90 SER A CA 1
ATOM 723 C C . SER A 1 90 ? -18.214 -8.576 33.766 1.00 87.38 90 SER A C 1
ATOM 725 O O . SER A 1 90 ? -17.707 -8.627 32.648 1.00 87.38 90 SER A O 1
ATOM 727 N N . ILE A 1 91 ? -17.601 -9.037 34.852 1.00 83.19 91 ILE A N 1
ATOM 728 C CA . ILE A 1 91 ? -16.337 -9.770 34.794 1.00 83.19 91 ILE A CA 1
ATOM 729 C C . ILE A 1 91 ? -16.676 -11.244 34.579 1.00 83.19 91 ILE A C 1
ATOM 731 O O . ILE A 1 91 ? -17.341 -11.858 35.414 1.00 83.19 91 ILE A O 1
ATOM 735 N N . THR A 1 92 ? -16.259 -11.777 33.439 1.00 82.56 92 THR A N 1
ATOM 736 C CA . THR A 1 92 ? -16.464 -13.171 33.037 1.00 82.56 92 THR A CA 1
ATOM 737 C C . THR A 1 92 ? -15.211 -13.987 33.387 1.00 82.56 92 THR A C 1
ATOM 739 O O . THR A 1 92 ? -14.346 -13.541 34.143 1.00 82.56 92 THR A O 1
ATOM 742 N N . GLU A 1 93 ? -15.124 -15.211 32.870 1.00 81.25 93 GLU A N 1
ATOM 743 C CA . GLU A 1 93 ? -14.050 -16.168 33.123 1.00 81.25 93 GLU A CA 1
ATOM 744 C C . GLU A 1 93 ? -12.644 -15.600 32.862 1.00 81.25 93 GLU A C 1
ATO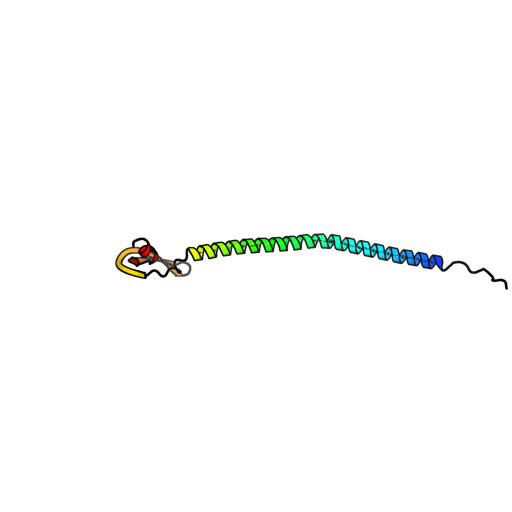M 746 O O . GLU A 1 93 ? -12.438 -14.607 32.158 1.00 81.25 93 GLU A O 1
ATOM 751 N N . THR A 1 94 ? -11.655 -16.236 33.476 1.00 81.56 94 THR A N 1
ATOM 752 C CA . THR A 1 94 ? -10.256 -15.834 33.390 1.00 81.56 94 THR A CA 1
ATOM 753 C C . THR A 1 94 ? -9.571 -16.491 32.196 1.00 81.56 94 THR A C 1
ATOM 755 O O . THR A 1 94 ? -9.751 -17.675 31.928 1.00 81.56 94 THR A O 1
ATOM 758 N N . PHE A 1 95 ? -8.759 -15.723 31.483 1.00 85.44 95 PHE A N 1
ATOM 759 C CA . PHE A 1 95 ? -8.059 -16.148 30.281 1.00 85.44 95 PHE A CA 1
ATOM 760 C C . PHE A 1 95 ? -6.547 -16.125 30.514 1.00 85.44 95 PHE A C 1
ATOM 762 O O . PHE A 1 95 ? -6.042 -15.350 31.324 1.00 85.44 95 PHE A O 1
ATOM 769 N N . ASN A 1 96 ? -5.807 -16.998 29.832 1.00 87.38 96 ASN A N 1
ATOM 770 C CA . ASN A 1 96 ? -4.356 -17.099 29.986 1.00 87.38 96 ASN A CA 1
ATOM 771 C C . ASN A 1 96 ? -3.655 -16.285 28.893 1.00 87.38 96 ASN A C 1
ATOM 773 O O . ASN A 1 96 ? -3.805 -16.578 27.710 1.00 87.38 96 ASN A O 1
ATOM 777 N N . CYS A 1 97 ? -2.889 -15.267 29.282 1.00 82.94 97 CYS A N 1
ATOM 778 C CA . CYS A 1 97 ? -2.033 -14.483 28.397 1.00 82.94 97 CYS A CA 1
ATOM 779 C C . CYS A 1 97 ? -0.605 -15.002 28.514 1.00 82.94 97 CYS A C 1
ATOM 781 O O . CYS A 1 97 ? -0.101 -15.216 29.614 1.00 82.94 97 CYS A O 1
ATOM 783 N N . SER A 1 98 ? 0.077 -15.159 27.386 1.00 85.38 98 SER A N 1
ATOM 784 C CA . SER A 1 98 ? 1.515 -15.407 27.378 1.00 85.38 98 SER A CA 1
ATOM 785 C C . SER A 1 98 ? 2.267 -14.079 27.310 1.00 85.38 98 SER A C 1
ATOM 787 O O . SER A 1 98 ? 2.088 -13.323 26.356 1.00 85.38 98 SER A O 1
ATOM 789 N N . PHE A 1 99 ? 3.136 -13.811 28.281 1.00 83.31 99 PHE A N 1
ATOM 790 C CA . PHE A 1 99 ? 4.078 -12.693 28.245 1.00 83.31 99 PHE A CA 1
ATOM 791 C C . PHE A 1 99 ? 5.510 -13.215 28.085 1.00 83.31 99 PHE A C 1
ATOM 793 O O . PHE A 1 99 ? 5.925 -14.159 28.766 1.00 83.31 99 PHE A O 1
ATOM 800 N N . SER A 1 100 ? 6.267 -12.576 27.193 1.00 83.19 100 SER A N 1
ATOM 801 C CA . SER A 1 100 ? 7.672 -12.888 26.938 1.00 83.19 100 SER A CA 1
ATOM 802 C C . SER A 1 100 ? 8.577 -12.033 27.831 1.00 83.19 100 SER A C 1
ATOM 804 O O . SER A 1 100 ? 8.622 -10.814 27.698 1.00 83.19 100 SER A O 1
ATOM 806 N N . CYS A 1 101 ? 9.321 -12.676 28.733 1.00 82.25 101 CYS A N 1
ATOM 807 C CA . CYS A 1 101 ? 10.235 -12.024 29.685 1.00 82.25 101 CYS A CA 1
ATOM 808 C C . CYS A 1 101 ? 11.691 -11.945 29.164 1.00 82.25 101 CYS A C 1
ATOM 810 O O . CYS A 1 101 ? 12.591 -11.512 29.881 1.00 82.25 101 CYS A O 1
ATOM 812 N N . GLY A 1 102 ? 11.949 -12.399 27.936 1.00 82.56 102 GLY A N 1
ATOM 813 C CA . GLY A 1 102 ? 13.280 -12.456 27.329 1.00 82.56 102 GLY A CA 1
ATOM 814 C C . GLY A 1 102 ? 13.339 -13.464 26.174 1.00 82.56 102 GLY A C 1
ATOM 815 O O . GLY A 1 102 ? 12.306 -14.057 25.853 1.00 82.56 102 GLY A O 1
ATOM 816 N N . PRO A 1 103 ? 14.524 -13.676 25.567 1.00 76.12 103 PRO A N 1
ATOM 817 C CA . PRO A 1 103 ? 14.674 -14.461 24.338 1.00 76.12 103 PRO A CA 1
ATOM 818 C C . PRO A 1 103 ? 14.269 -15.941 24.447 1.00 76.12 103 PRO A C 1
ATOM 820 O O . PRO A 1 103 ? 13.996 -16.535 23.415 1.00 76.12 103 PRO A O 1
ATOM 823 N N . ASP A 1 104 ? 14.104 -16.499 25.654 1.00 76.38 104 ASP A N 1
ATOM 824 C CA . ASP A 1 104 ? 13.680 -17.898 25.861 1.00 76.38 104 ASP A CA 1
ATOM 825 C C . ASP A 1 104 ? 12.734 -18.082 27.067 1.00 76.38 104 ASP A C 1
ATOM 827 O O . ASP A 1 104 ? 12.664 -19.151 27.670 1.00 76.38 104 ASP A O 1
ATOM 831 N N . CYS A 1 105 ? 12.006 -17.035 27.476 1.00 76.38 105 CYS A N 1
ATOM 832 C CA . CYS A 1 105 ? 11.117 -17.105 28.641 1.00 76.38 105 CYS A CA 1
ATOM 833 C C . CYS A 1 105 ? 9.689 -16.698 28.283 1.00 76.38 105 CYS A C 1
ATOM 835 O O . CYS A 1 105 ? 9.409 -15.518 28.064 1.00 76.38 105 CYS A O 1
ATOM 837 N N . TRP A 1 106 ? 8.790 -17.682 28.293 1.00 81.56 106 TRP A N 1
ATOM 838 C CA . TRP A 1 106 ? 7.349 -17.508 28.136 1.00 81.56 106 TRP A CA 1
ATOM 839 C C . TRP A 1 106 ? 6.675 -17.800 29.472 1.00 81.56 106 TRP A C 1
ATOM 841 O O . TRP A 1 106 ? 6.769 -18.913 29.990 1.00 81.56 106 TRP A O 1
ATOM 851 N N . LYS A 1 107 ? 6.004 -16.803 30.049 1.00 80.00 107 LYS A N 1
ATOM 852 C CA . LYS A 1 107 ? 5.194 -16.983 31.257 1.00 80.00 107 LYS A CA 1
ATOM 853 C C . LYS A 1 107 ? 3.718 -16.882 30.906 1.00 80.00 107 LYS A C 1
ATOM 855 O O . LYS A 1 107 ? 3.326 -15.972 30.181 1.00 80.00 107 LYS A O 1
ATOM 860 N N . LEU A 1 108 ? 2.914 -17.799 31.441 1.00 83.12 108 LEU A N 1
ATOM 861 C CA . LEU A 1 108 ? 1.458 -17.692 31.414 1.00 83.12 108 LEU A CA 1
ATOM 862 C C . LEU A 1 108 ? 1.003 -16.868 32.620 1.00 83.12 108 LEU A C 1
ATOM 864 O O . LEU A 1 108 ? 1.332 -17.199 33.759 1.00 83.12 108 LEU A O 1
ATOM 868 N N . SER A 1 109 ? 0.251 -15.804 32.367 1.00 80.19 109 SER A N 1
ATOM 869 C CA . SER A 1 109 ? -0.453 -15.025 33.379 1.00 80.19 109 SER A CA 1
ATOM 870 C C . SER A 1 109 ? -1.954 -15.099 33.133 1.00 80.19 109 SER A C 1
ATOM 872 O O . SER A 1 109 ? -2.423 -15.041 31.999 1.00 80.19 109 SER A O 1
ATOM 874 N N . GLN A 1 110 ? -2.720 -15.240 34.208 1.00 85.94 110 GLN A N 1
ATOM 875 C CA . GLN A 1 110 ? -4.170 -15.346 34.139 1.00 85.94 110 GLN A CA 1
ATOM 876 C C . GLN A 1 110 ? -4.789 -13.960 34.356 1.00 85.94 110 GLN A C 1
ATOM 878 O O . GLN A 1 110 ? -4.510 -13.308 35.363 1.00 85.94 110 GLN A O 1
ATOM 883 N N . TYR A 1 111 ? -5.604 -13.498 33.407 1.00 83.69 111 TYR A N 1
ATOM 884 C CA . TYR A 1 111 ? -6.289 -12.206 33.451 1.00 83.69 111 TYR A CA 1
ATOM 885 C C . TYR A 1 111 ? -7.810 -12.399 33.366 1.00 83.69 111 TYR A C 1
ATOM 887 O O . TYR A 1 111 ? -8.277 -13.238 32.599 1.00 83.69 111 TYR A O 1
ATOM 895 N N . PRO A 1 112 ? -8.613 -11.659 34.145 1.00 87.50 112 PRO A N 1
ATOM 896 C CA . PRO A 1 112 ? -10.067 -11.721 34.037 1.00 87.50 112 PRO A CA 1
ATOM 897 C C . PRO A 1 112 ? -10.551 -11.057 32.739 1.00 87.50 112 PRO A C 1
ATOM 899 O O . PRO A 1 112 ? -10.087 -9.972 32.384 1.00 87.50 112 PRO A O 1
ATOM 902 N N . CYS A 1 113 ? -11.503 -11.677 32.039 1.00 86.88 113 CYS A N 1
ATOM 903 C CA . CYS A 1 113 ? -12.151 -11.060 30.883 1.00 86.88 113 CYS A CA 1
ATOM 904 C C . CYS A 1 113 ? -13.240 -10.082 31.338 1.00 86.88 113 CYS A C 1
ATOM 906 O O . CYS A 1 113 ? -14.139 -10.446 32.094 1.00 86.88 113 CYS A O 1
ATOM 908 N N . LEU A 1 114 ? -13.192 -8.845 30.845 1.00 90.31 114 LEU A N 1
ATOM 909 C CA . LEU A 1 114 ? -14.247 -7.858 31.063 1.00 90.31 114 LEU A CA 1
ATOM 910 C C . LEU A 1 114 ? -15.227 -7.891 29.888 1.00 90.31 114 LEU A C 1
ATOM 912 O O . LEU A 1 114 ? -14.863 -7.549 28.764 1.00 90.31 114 LEU A O 1
ATOM 916 N N . GLN A 1 115 ? -16.470 -8.279 30.144 1.00 87.94 115 GLN A N 1
ATOM 917 C CA . GLN A 1 115 ? -17.538 -8.249 29.156 1.00 87.94 115 GLN A CA 1
ATOM 918 C C . GLN A 1 115 ? -18.341 -6.956 29.291 1.00 87.94 115 GLN A C 1
ATOM 920 O O . GLN A 1 115 ? -18.854 -6.625 30.361 1.00 87.94 115 GLN A O 1
ATOM 925 N N . VAL A 1 116 ? -18.448 -6.224 28.184 1.00 89.88 116 VAL A N 1
ATOM 926 C CA . VAL A 1 116 ? -19.103 -4.916 28.120 1.00 89.88 116 VAL A CA 1
ATOM 927 C C . VAL A 1 116 ? -20.308 -5.019 27.196 1.00 89.88 116 VAL A C 1
ATOM 929 O O . VAL A 1 116 ? -20.164 -5.295 26.007 1.00 89.88 116 VAL A O 1
ATOM 932 N N . TYR A 1 117 ? -21.499 -4.794 27.743 1.00 87.69 117 TYR A N 1
ATOM 933 C CA . TYR A 1 117 ? -22.733 -4.724 26.972 1.00 87.69 117 TYR A CA 1
ATOM 934 C C . TYR A 1 117 ? -23.039 -3.268 26.640 1.00 87.69 117 TYR A C 1
ATOM 936 O O . TYR A 1 117 ? -23.203 -2.435 27.534 1.00 87.69 117 TYR A O 1
ATOM 944 N N . VAL A 1 118 ? -23.131 -2.970 25.346 1.00 87.44 118 VAL A N 1
ATOM 945 C CA . VAL A 1 118 ? -23.460 -1.641 24.825 1.00 87.44 118 VAL A CA 1
ATOM 946 C C . VAL A 1 118 ? -24.729 -1.701 23.984 1.00 87.44 118 VAL A C 1
ATOM 948 O O . VAL A 1 118 ? -24.977 -2.679 23.282 1.00 87.44 118 VAL A O 1
ATOM 951 N N . ASN A 1 119 ? -25.526 -0.642 24.050 1.00 83.25 119 ASN A N 1
ATOM 952 C CA . ASN A 1 119 ? -26.639 -0.397 23.151 1.00 83.25 119 ASN A CA 1
ATOM 953 C C . ASN A 1 119 ? -26.169 0.497 21.998 1.00 83.25 119 ASN A C 1
ATOM 955 O O . ASN A 1 119 ? -25.646 1.586 22.242 1.00 83.25 119 ASN A O 1
ATOM 959 N N . LEU A 1 120 ? -26.367 0.048 20.759 1.00 80.38 120 LEU A N 1
ATOM 960 C CA . LEU A 1 120 ? -25.989 0.785 19.554 1.00 80.38 120 LEU A CA 1
ATOM 961 C C . LEU A 1 120 ? -27.186 1.601 19.055 1.00 80.38 120 LEU A C 1
ATOM 963 O O . LEU A 1 120 ? -28.154 1.050 18.534 1.00 80.38 120 LEU A O 1
ATOM 967 N N . LEU A 1 121 ? -27.108 2.922 19.172 1.00 70.81 121 LEU A N 1
ATOM 968 C CA . LEU A 1 121 ? -28.055 3.856 18.571 1.00 70.81 121 LEU A CA 1
ATOM 969 C C . LEU A 1 121 ? -27.488 4.296 17.215 1.00 70.81 121 LEU A C 1
ATOM 971 O O . LEU A 1 121 ? -26.901 5.365 17.069 1.00 70.81 121 LEU A O 1
ATOM 975 N N . CYS A 1 122 ? -27.605 3.425 16.213 1.00 63.94 122 CYS A N 1
ATOM 976 C CA . CYS A 1 122 ? -27.268 3.776 14.836 1.00 63.94 122 CYS A CA 1
ATOM 977 C C . CYS A 1 122 ? -28.460 4.510 14.195 1.00 63.94 122 CYS A C 1
ATOM 979 O O . CYS A 1 122 ? -29.531 3.919 14.015 1.00 63.94 122 CYS A O 1
ATOM 981 N N . GLU A 1 123 ? -28.283 5.778 13.805 1.00 55.44 123 GLU A N 1
ATOM 982 C CA . GLU A 1 123 ? -29.332 6.607 13.179 1.00 55.44 123 GLU A CA 1
ATOM 983 C C . GLU A 1 123 ? -29.949 5.969 11.917 1.00 55.44 123 GLU A C 1
ATOM 985 O O . GLU A 1 123 ? -31.093 6.261 11.557 1.00 55.44 123 GLU A O 1
ATOM 990 N N . ARG A 1 124 ? -29.231 5.053 11.247 1.00 52.62 124 ARG A N 1
ATOM 991 C CA . ARG A 1 124 ? -29.726 4.366 10.044 1.00 52.62 124 ARG A CA 1
ATOM 992 C C . ARG A 1 124 ? -30.882 3.396 10.329 1.00 52.62 124 ARG A C 1
ATOM 994 O O . ARG A 1 124 ? -31.706 3.175 9.446 1.00 52.62 124 ARG A O 1
ATOM 1001 N N . ILE A 1 125 ? -30.984 2.860 11.548 1.00 51.50 125 ILE A N 1
ATOM 1002 C CA . ILE A 1 125 ? -32.057 1.931 11.949 1.00 51.50 125 ILE A CA 1
ATOM 1003 C C . ILE A 1 125 ? -33.297 2.694 12.443 1.00 51.50 125 ILE A C 1
ATOM 1005 O O . ILE A 1 125 ? -34.422 2.246 12.219 1.00 51.50 125 ILE A O 1
ATOM 1009 N N . GLN A 1 126 ? -33.136 3.891 13.020 1.00 48.22 126 GLN A N 1
ATOM 1010 C CA . GLN A 1 126 ? -34.278 4.709 13.454 1.00 48.22 126 GLN A CA 1
ATOM 1011 C C . GLN A 1 126 ? -35.171 5.188 12.298 1.00 48.22 126 GLN A C 1
ATOM 1013 O O . GLN A 1 126 ? -36.355 5.423 12.521 1.00 48.22 126 GLN A O 1
ATOM 1018 N N . ARG A 1 127 ? -34.649 5.295 11.066 1.00 48.16 127 ARG A N 1
ATOM 1019 C CA . ARG A 1 127 ? -35.450 5.660 9.880 1.00 48.16 127 ARG A CA 1
ATOM 1020 C C . ARG A 1 127 ? -36.247 4.512 9.253 1.00 48.16 127 ARG A C 1
ATOM 1022 O O . ARG A 1 127 ? -37.112 4.790 8.438 1.00 48.16 127 ARG A O 1
ATOM 1029 N N . ILE A 1 128 ? -35.966 3.256 9.598 1.00 52.25 128 ILE A N 1
ATOM 1030 C CA . ILE A 1 128 ? -36.717 2.092 9.083 1.00 52.25 128 ILE A CA 1
ATOM 1031 C C . ILE A 1 128 ? -37.917 1.765 9.991 1.00 52.25 128 ILE A C 1
ATOM 1033 O O . ILE A 1 128 ? -38.851 1.094 9.565 1.00 52.25 128 ILE A O 1
ATOM 1037 N N . ASN A 1 129 ? -37.909 2.264 11.230 1.00 45.16 129 ASN A N 1
ATOM 1038 C CA . ASN A 1 129 ? -38.918 1.975 12.252 1.00 45.16 129 ASN A CA 1
ATOM 1039 C C . ASN A 1 129 ? -39.843 3.170 12.577 1.00 45.16 129 ASN A C 1
ATOM 1041 O O . ASN A 1 129 ? -40.526 3.151 13.601 1.00 45.16 129 ASN A O 1
ATOM 1045 N N . ARG A 1 130 ? -39.850 4.216 11.740 1.00 46.72 130 ARG A N 1
ATOM 1046 C CA . ARG A 1 130 ? -40.807 5.333 11.780 1.00 46.72 130 ARG A CA 1
ATOM 1047 C C . ARG A 1 130 ? -41.471 5.454 10.416 1.00 46.72 130 ARG A C 1
ATOM 1049 O O . ARG A 1 130 ? -42.689 5.719 10.401 1.00 46.72 130 ARG A O 1
#

InterPro domains:
  IPR003930 Potassium channel, calcium-activated, BK, beta subunit [PF03185] (39-120)
  IPR003930 Potassium channel, calcium-activated, BK, beta subunit [PTHR10258] (12-120)
  IPR015382 KCNMB2, ball/chain domain [PF09303] (1-32)
  IPR037096 KCNMB2, ball/chain domain superfamily [G3DSA:4.10.81.20] (1-45)

pLDDT: mean 73.22, std 15.32, range [35.12, 95.88]